Protein AF-A0A6M8VK79-F1 (afdb_monomer)

Solvent-accessible surface area (backbone atoms only — not comparable to full-atom values): 4347 Å² total; per-residue (Å²): 137,58,71,68,59,54,51,52,50,53,54,51,51,54,50,69,74,46,66,91,61,78,68,81,64,47,70,61,53,53,52,50,54,5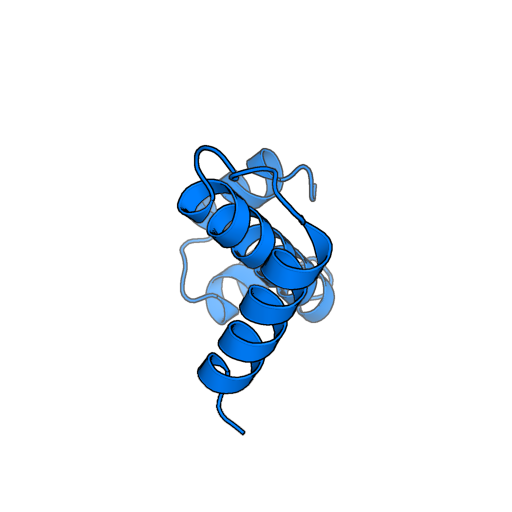3,52,48,54,54,50,52,54,39,27,60,76,37,75,65,35,56,66,59,25,13,58,75,69,73,46,53,51,68,59,44,55,56,47,34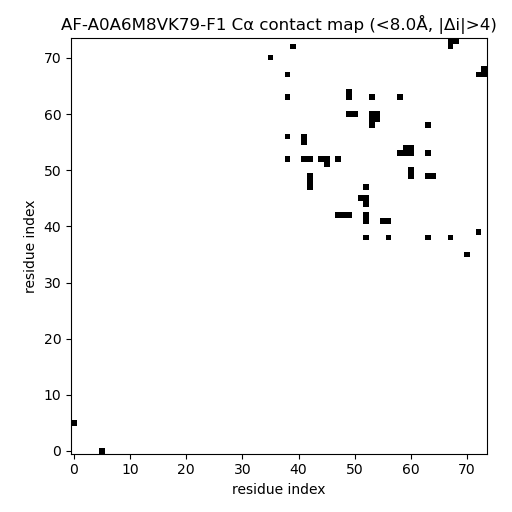,60,74,67,68,72,117

pLDDT: mean 91.43, std 7.94, range [67.75, 98.31]

Structure (mmCIF, N/CA/C/O backbone):
data_AF-A0A6M8VK79-F1
#
_entry.id   AF-A0A6M8VK79-F1
#
loop_
_atom_site.group_PDB
_atom_site.id
_atom_site.type_symbol
_atom_site.label_atom_id
_atom_site.label_alt_id
_atom_site.label_comp_id
_atom_site.label_asym_id
_atom_site.label_entity_id
_atom_site.label_seq_id
_atom_site.pdbx_PDB_ins_code
_atom_site.Cartn_x
_atom_site.Cartn_y
_atom_site.Cartn_z
_atom_site.occupancy
_atom_site.B_iso_or_equiv
_atom_site.auth_seq_id
_atom_site.auth_comp_id
_atom_site.auth_asym_id
_atom_site.auth_atom_id
_atom_site.pdbx_PDB_model_num
ATOM 1 N N . MET A 1 1 ? 9.673 -20.844 -4.772 1.00 77.69 1 MET A N 1
ATOM 2 C CA . MET A 1 1 ? 9.934 -19.611 -5.551 1.00 77.69 1 MET A CA 1
ATOM 3 C C . MET A 1 1 ? 9.844 -18.426 -4.602 1.00 77.69 1 MET A C 1
ATOM 5 O O . MET A 1 1 ? 8.882 -18.380 -3.845 1.00 77.69 1 MET A O 1
ATOM 9 N N . ARG A 1 2 ? 10.835 -17.524 -4.557 1.00 92.69 2 ARG A N 1
ATOM 10 C CA . ARG A 1 2 ? 10.782 -16.358 -3.655 1.00 92.69 2 ARG A CA 1
ATOM 11 C C . ARG A 1 2 ? 10.048 -15.208 -4.337 1.00 92.69 2 ARG A C 1
ATOM 13 O O . ARG A 1 2 ? 10.205 -15.021 -5.541 1.00 92.69 2 ARG A O 1
ATOM 20 N N . LEU A 1 3 ? 9.343 -14.385 -3.561 1.00 86.56 3 LEU A N 1
ATOM 21 C CA . LEU A 1 3 ? 8.705 -13.164 -4.068 1.00 86.56 3 LEU A CA 1
ATOM 22 C C . LEU A 1 3 ? 9.711 -12.260 -4.800 1.00 86.56 3 LEU A C 1
ATOM 24 O O . LEU A 1 3 ? 9.406 -11.723 -5.857 1.00 86.56 3 LEU A O 1
ATOM 28 N N . ALA A 1 4 ? 10.946 -12.180 -4.295 1.00 89.81 4 ALA A N 1
ATOM 29 C CA . ALA A 1 4 ? 12.026 -11.416 -4.918 1.00 89.81 4 ALA A CA 1
ATOM 30 C C . ALA A 1 4 ? 12.347 -11.854 -6.360 1.00 89.81 4 ALA A C 1
ATOM 32 O O . ALA A 1 4 ? 12.719 -11.020 -7.184 1.00 89.81 4 ALA A O 1
ATOM 33 N N . ASP A 1 5 ? 12.208 -13.145 -6.678 1.00 94.38 5 ASP A N 1
ATOM 34 C CA . ASP A 1 5 ? 12.486 -13.650 -8.024 1.00 94.38 5 ASP A CA 1
ATOM 35 C C . ASP A 1 5 ? 11.352 -13.259 -8.997 1.00 94.38 5 ASP A C 1
ATOM 37 O O . ASP A 1 5 ? 11.630 -12.858 -10.127 1.00 94.38 5 ASP A O 1
ATOM 41 N N . VAL A 1 6 ? 10.094 -13.258 -8.530 1.00 90.81 6 VAL A N 1
ATOM 42 C CA . VAL A 1 6 ? 8.926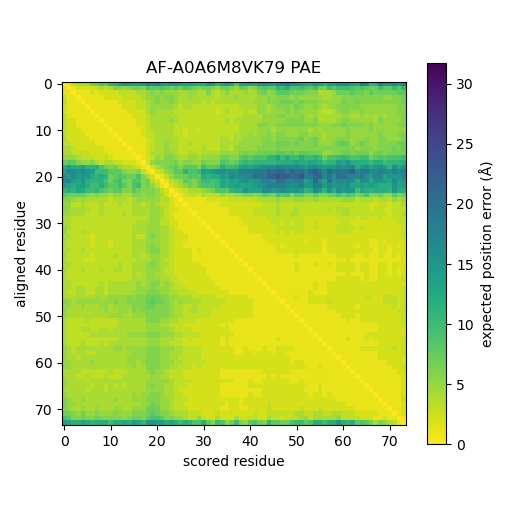 -12.762 -9.290 1.00 90.81 6 VAL A CA 1
ATOM 43 C C . VAL A 1 6 ? 9.030 -11.257 -9.528 1.00 90.81 6 VAL A C 1
ATOM 45 O O . VAL A 1 6 ? 8.898 -10.803 -10.661 1.00 90.81 6 VAL A O 1
ATOM 48 N N . VAL A 1 7 ? 9.341 -10.484 -8.483 1.00 89.38 7 VAL A N 1
ATOM 49 C CA . VAL A 1 7 ? 9.514 -9.027 -8.582 1.00 89.38 7 VAL A CA 1
ATOM 50 C C . VAL A 1 7 ? 10.607 -8.682 -9.594 1.00 89.38 7 VAL A C 1
ATOM 52 O O . VAL A 1 7 ? 10.392 -7.843 -10.463 1.00 89.38 7 VAL A O 1
ATOM 55 N N . ARG A 1 8 ? 11.758 -9.371 -9.552 1.00 91.44 8 ARG A N 1
ATOM 56 C CA . ARG A 1 8 ? 12.841 -9.158 -10.526 1.00 91.44 8 ARG A CA 1
ATOM 57 C C . ARG A 1 8 ? 12.387 -9.442 -11.959 1.00 91.44 8 ARG A C 1
ATOM 59 O O . ARG A 1 8 ? 12.781 -8.712 -12.864 1.00 91.44 8 ARG A O 1
ATOM 66 N N . HIS A 1 9 ? 11.598 -10.495 -12.170 1.00 91.31 9 HIS A N 1
ATOM 67 C CA . HIS A 1 9 ? 11.073 -10.831 -13.492 1.00 91.31 9 HIS A CA 1
ATOM 68 C C . HIS A 1 9 ? 10.124 -9.745 -14.021 1.00 91.31 9 HIS A C 1
ATOM 70 O O . HIS A 1 9 ? 10.301 -9.290 -15.148 1.00 91.31 9 HIS A O 1
ATOM 76 N N . VAL A 1 10 ? 9.184 -9.276 -13.194 1.00 87.81 10 VAL A N 1
ATOM 77 C CA . VAL A 1 10 ? 8.225 -8.223 -13.570 1.00 87.81 10 VAL A CA 1
ATOM 78 C C . VAL A 1 10 ? 8.932 -6.900 -13.863 1.00 87.81 10 VAL A C 1
ATOM 80 O O . VAL A 1 10 ? 8.651 -6.276 -14.879 1.00 87.81 10 VAL A O 1
ATOM 83 N N . VAL A 1 11 ? 9.890 -6.494 -13.023 1.00 87.31 11 VAL A N 1
ATOM 84 C CA . VAL A 1 11 ? 10.645 -5.246 -13.227 1.00 87.31 11 VAL A CA 1
ATOM 85 C C . VAL A 1 11 ? 11.471 -5.292 -14.514 1.00 87.31 11 VAL A C 1
ATOM 87 O O . VAL A 1 11 ? 11.507 -4.304 -15.238 1.00 87.31 11 VAL A O 1
ATOM 90 N N . ARG A 1 12 ? 12.108 -6.428 -14.834 1.00 89.56 12 ARG A N 1
ATOM 91 C CA . ARG A 1 12 ? 12.837 -6.587 -16.106 1.00 89.56 12 ARG A CA 1
ATOM 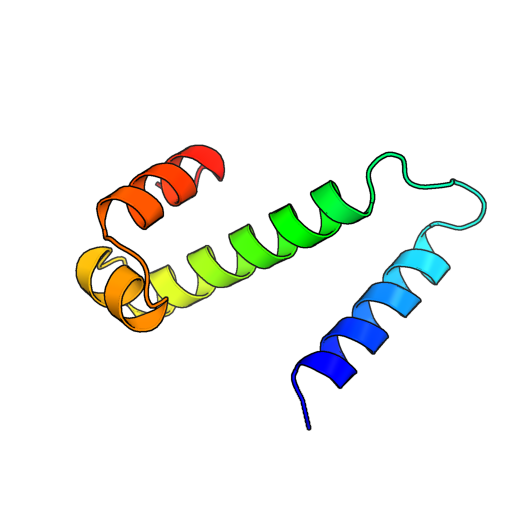92 C C . ARG A 1 12 ? 11.912 -6.439 -17.304 1.00 89.56 12 ARG A C 1
ATOM 94 O O . ARG A 1 12 ? 12.198 -5.636 -18.176 1.00 89.56 12 ARG A O 1
ATOM 101 N N . ARG A 1 13 ? 10.778 -7.141 -17.282 1.00 88.81 13 ARG A N 1
ATOM 102 C CA . ARG A 1 13 ? 9.777 -7.042 -18.344 1.00 88.81 13 ARG A CA 1
ATOM 103 C C . ARG A 1 13 ? 9.267 -5.609 -18.516 1.00 88.81 13 ARG A C 1
ATOM 105 O O . ARG A 1 13 ? 9.171 -5.136 -19.635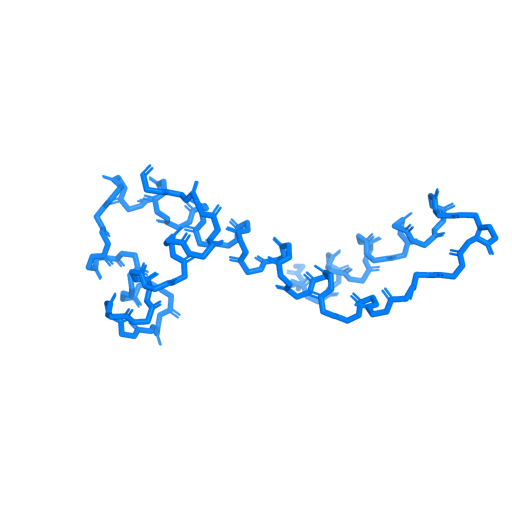 1.00 88.81 13 ARG A O 1
ATOM 112 N N . TYR A 1 14 ? 9.007 -4.908 -17.414 1.00 85.12 14 TYR A N 1
ATOM 113 C CA . TYR A 1 14 ? 8.593 -3.506 -17.452 1.00 85.12 14 TYR A CA 1
ATOM 114 C C . TYR A 1 14 ? 9.635 -2.600 -18.128 1.00 85.12 14 TYR A C 1
ATOM 116 O O . TYR A 1 14 ? 9.265 -1.699 -18.872 1.00 85.12 14 TYR A O 1
ATOM 124 N N . PHE A 1 15 ? 10.931 -2.841 -17.899 1.00 85.00 15 PHE A N 1
ATOM 125 C CA . PHE A 1 15 ? 11.995 -2.120 -18.604 1.00 85.00 15 PHE A CA 1
ATOM 126 C C . PHE A 1 15 ? 12.059 -2.467 -20.091 1.00 85.00 15 PHE A C 1
ATOM 128 O O . PHE A 1 15 ? 12.209 -1.559 -20.903 1.00 85.00 15 PHE A O 1
ATOM 135 N N . ASP A 1 16 ? 11.918 -3.746 -20.441 1.00 87.69 16 ASP A N 1
ATOM 136 C CA . ASP A 1 16 ? 11.902 -4.190 -21.839 1.00 87.69 16 ASP A CA 1
ATOM 137 C C . ASP A 1 16 ? 10.731 -3.541 -22.608 1.00 87.69 16 ASP A C 1
ATOM 139 O O . ASP A 1 16 ? 10.898 -3.109 -23.749 1.00 87.69 16 ASP A O 1
ATOM 143 N N . ASP A 1 17 ? 9.572 -3.396 -21.954 1.00 85.19 17 ASP A N 1
ATOM 144 C CA . ASP A 1 17 ? 8.367 -2.771 -22.513 1.00 85.19 17 ASP A CA 1
ATOM 145 C C . ASP A 1 17 ? 8.480 -1.230 -22.632 1.00 85.19 17 ASP A C 1
ATOM 147 O O . ASP A 1 17 ? 7.766 -0.618 -23.428 1.00 85.19 17 ASP A O 1
ATOM 151 N N . MET A 1 18 ? 9.368 -0.580 -21.866 1.00 79.12 18 MET A N 1
ATOM 152 C CA . MET A 1 18 ? 9.520 0.887 -21.841 1.00 79.12 18 MET A CA 1
ATOM 153 C C . MET A 1 18 ? 10.379 1.465 -22.980 1.00 79.12 18 MET A C 1
ATOM 155 O O . MET A 1 18 ? 10.332 2.675 -23.234 1.00 79.12 18 MET A O 1
ATOM 159 N N . GLY A 1 19 ? 11.148 0.629 -23.684 1.00 73.56 19 GLY A N 1
ATOM 160 C CA . GLY A 1 19 ? 12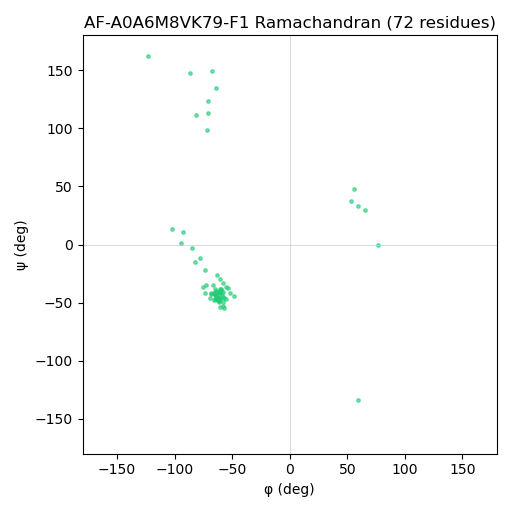.031 1.070 -24.768 1.00 73.56 19 GLY A CA 1
ATOM 161 C C . GLY A 1 19 ? 13.076 2.096 -24.303 1.00 73.56 19 GLY A C 1
ATOM 162 O O . GLY A 1 19 ? 13.724 1.915 -23.277 1.00 73.56 19 GLY A O 1
ATOM 163 N N . GLU A 1 20 ? 13.257 3.189 -25.052 1.00 72.25 20 GLU A N 1
ATOM 164 C CA . GLU A 1 20 ? 14.274 4.222 -24.761 1.00 72.25 20 GLU A CA 1
ATOM 165 C C . GLU A 1 20 ? 13.820 5.293 -23.749 1.00 72.25 20 GLU A C 1
ATOM 167 O O . GLU A 1 20 ? 14.597 6.177 -23.380 1.00 72.25 20 GLU A O 1
ATOM 172 N N . THR A 1 21 ? 12.570 5.241 -23.280 1.00 69.38 21 THR A N 1
ATOM 173 C CA . THR A 1 21 ? 12.037 6.263 -22.369 1.00 69.38 21 THR A CA 1
ATOM 174 C C . THR A 1 21 ? 12.485 5.965 -20.944 1.00 69.38 21 THR A C 1
ATOM 176 O O . THR A 1 21 ? 12.036 4.993 -20.340 1.00 69.38 21 THR A O 1
ATOM 179 N N . GLN A 1 22 ? 13.352 6.806 -20.372 1.00 67.75 22 GLN A N 1
ATOM 180 C CA . GLN A 1 22 ? 13.722 6.662 -18.965 1.00 67.75 22 GLN A CA 1
ATOM 181 C C . GLN A 1 22 ? 12.543 7.047 -18.058 1.00 67.75 22 GLN A C 1
ATOM 183 O O . GLN A 1 22 ? 12.040 8.168 -18.151 1.00 67.75 22 GLN A O 1
ATOM 188 N N . PRO A 1 23 ? 12.097 6.154 -17.160 1.00 68.31 23 PRO A N 1
ATOM 189 C CA . PRO A 1 23 ? 11.072 6.496 -16.190 1.00 68.31 23 PRO A CA 1
ATOM 190 C C . PRO A 1 23 ? 11.616 7.452 -15.127 1.00 68.31 23 PRO A C 1
ATOM 192 O O . PRO A 1 23 ? 12.403 7.057 -14.261 1.00 68.31 23 PRO A O 1
ATOM 195 N N . ASP A 1 24 ? 11.110 8.681 -15.115 1.00 79.69 24 ASP A N 1
ATOM 196 C CA . ASP A 1 24 ? 11.270 9.566 -13.965 1.00 79.69 24 ASP A CA 1
ATOM 197 C C . ASP A 1 24 ? 10.544 8.978 -12.747 1.00 79.69 24 ASP A C 1
ATOM 199 O O . ASP A 1 24 ? 9.392 8.545 -12.816 1.00 79.69 24 ASP A O 1
ATOM 203 N N . ASN A 1 25 ? 11.208 8.984 -11.589 1.00 84.94 25 ASN A N 1
ATOM 204 C CA . ASN A 1 25 ? 10.652 8.503 -10.318 1.00 84.94 25 ASN A CA 1
ATOM 205 C C . ASN A 1 25 ? 10.203 7.026 -10.309 1.00 84.94 25 ASN A C 1
ATOM 207 O O . ASN A 1 25 ? 9.286 6.668 -9.560 1.00 84.94 25 ASN A O 1
ATOM 211 N N . LEU A 1 26 ? 10.881 6.151 -11.062 1.00 83.19 26 LEU A N 1
ATOM 212 C CA . LEU A 1 26 ? 10.550 4.723 -11.163 1.00 83.19 26 LEU A CA 1
ATOM 213 C C . LEU A 1 26 ? 10.327 4.037 -9.809 1.00 83.19 26 LEU A C 1
ATOM 215 O O . LEU A 1 26 ? 9.357 3.304 -9.642 1.00 83.19 26 LEU A O 1
ATOM 219 N N . HIS A 1 27 ? 11.193 4.298 -8.825 1.00 87.62 27 HIS A N 1
ATOM 220 C CA . HIS A 1 27 ? 11.045 3.722 -7.487 1.00 87.62 27 HIS A CA 1
ATOM 221 C C . HIS A 1 27 ? 9.668 4.039 -6.886 1.00 87.62 27 HIS A C 1
ATOM 223 O O . HIS A 1 27 ? 8.983 3.151 -6.388 1.00 87.62 27 HIS A O 1
ATOM 229 N N . LYS A 1 28 ? 9.234 5.302 -6.960 1.00 89.88 28 LYS A N 1
ATOM 230 C CA . LYS A 1 28 ? 7.935 5.729 -6.431 1.00 89.88 28 LYS A CA 1
ATOM 231 C C . LYS A 1 28 ? 6.784 5.079 -7.199 1.00 89.88 28 LYS A C 1
ATOM 233 O O . LYS A 1 28 ? 5.822 4.655 -6.569 1.00 89.88 28 LYS A O 1
ATOM 238 N N . LEU A 1 29 ? 6.890 4.998 -8.526 1.00 87.12 29 LEU A N 1
ATOM 239 C CA . LEU A 1 29 ? 5.886 4.363 -9.380 1.00 87.12 29 LEU A CA 1
ATOM 240 C C . LEU A 1 29 ? 5.710 2.886 -9.011 1.00 87.12 29 LEU A C 1
ATOM 242 O O . LEU A 1 29 ? 4.608 2.474 -8.659 1.00 87.12 29 LEU A O 1
ATOM 246 N N . VAL A 1 30 ? 6.806 2.123 -8.995 1.00 87.06 30 VAL A N 1
ATOM 247 C CA . VAL A 1 30 ? 6.781 0.685 -8.692 1.00 87.06 30 VAL A CA 1
ATOM 248 C C . VAL A 1 30 ? 6.265 0.432 -7.279 1.00 87.06 30 VAL A C 1
ATOM 250 O O . VAL A 1 30 ? 5.386 -0.404 -7.089 1.00 87.06 30 VAL A O 1
ATOM 253 N N . MET A 1 31 ? 6.766 1.166 -6.281 1.00 91.62 31 MET A N 1
ATOM 254 C CA . MET A 1 31 ? 6.340 0.961 -4.896 1.00 91.62 31 MET A CA 1
ATOM 255 C C . MET A 1 31 ? 4.860 1.295 -4.692 1.00 91.62 31 MET A C 1
ATOM 257 O O . MET A 1 31 ? 4.180 0.565 -3.976 1.00 91.62 31 MET A O 1
ATOM 261 N N . ASN A 1 32 ? 4.343 2.341 -5.347 1.00 92.94 32 ASN A N 1
ATOM 262 C CA . ASN A 1 32 ? 2.920 2.671 -5.286 1.00 92.94 32 ASN A CA 1
ATOM 263 C C . ASN A 1 32 ? 2.049 1.579 -5.917 1.00 92.94 32 ASN A C 1
ATOM 265 O O . ASN A 1 32 ? 1.025 1.224 -5.336 1.00 92.94 32 ASN A O 1
ATOM 269 N N . GLU A 1 33 ? 2.449 1.050 -7.075 1.00 90.81 33 GLU A N 1
ATOM 270 C CA . GLU A 1 33 ? 1.674 0.034 -7.794 1.00 90.81 33 GLU A CA 1
ATOM 271 C C . GLU A 1 33 ? 1.644 -1.298 -7.035 1.00 90.81 33 GLU A C 1
ATOM 273 O O . GLU A 1 33 ? 0.593 -1.929 -6.886 1.00 90.81 33 GLU A O 1
ATOM 278 N N . VAL A 1 34 ? 2.792 -1.690 -6.473 1.00 92.94 34 VAL A N 1
ATOM 279 C CA . VAL A 1 34 ? 2.909 -2.878 -5.620 1.00 92.94 34 VAL A CA 1
ATOM 280 C C . VAL A 1 34 ? 2.074 -2.715 -4.352 1.00 92.94 34 VAL A C 1
ATOM 282 O O . VAL A 1 34 ? 1.343 -3.632 -3.982 1.00 92.94 34 VAL A O 1
ATOM 285 N N . GLU A 1 35 ? 2.154 -1.561 -3.686 1.00 95.62 35 GLU A N 1
ATOM 286 C CA . GLU A 1 35 ? 1.395 -1.300 -2.461 1.00 95.62 35 GLU A CA 1
ATOM 287 C C . GLU A 1 35 ? -0.119 -1.301 -2.714 1.00 95.62 35 GLU A C 1
ATOM 289 O O . GLU A 1 35 ? -0.858 -1.929 -1.952 1.00 95.62 35 GLU A O 1
ATOM 294 N N . ARG A 1 36 ? -0.575 -0.668 -3.804 1.00 97.00 36 ARG A N 1
ATOM 295 C CA . ARG A 1 36 ? -1.982 -0.684 -4.225 1.00 97.00 36 ARG A CA 1
ATOM 296 C C . ARG A 1 36 ? -2.475 -2.111 -4.458 1.00 97.00 36 ARG A C 1
ATOM 298 O O . ARG A 1 36 ? -3.456 -2.512 -3.835 1.00 97.00 36 ARG A O 1
ATOM 305 N N . SER A 1 37 ? -1.758 -2.876 -5.284 1.00 95.25 37 SER A N 1
ATOM 306 C CA . SER A 1 37 ? -2.122 -4.256 -5.638 1.00 95.25 37 SER A CA 1
ATOM 307 C C . SER A 1 37 ? -2.164 -5.174 -4.413 1.00 95.25 37 SER A C 1
ATOM 309 O O . SER A 1 37 ? -3.064 -6.003 -4.273 1.00 95.25 37 SER A O 1
ATOM 311 N N . LEU A 1 38 ? -1.205 -5.012 -3.494 1.00 96.38 38 LEU A N 1
ATOM 312 C CA . LEU A 1 38 ? -1.159 -5.763 -2.242 1.00 96.38 38 LEU A CA 1
ATOM 313 C C . LEU A 1 38 ? -2.384 -5.462 -1.367 1.00 96.38 38 LEU A C 1
ATOM 315 O O . LEU A 1 38 ? -3.018 -6.386 -0.862 1.00 96.38 38 LEU A O 1
ATOM 319 N N . ILE A 1 39 ? -2.719 -4.182 -1.188 1.00 98.06 39 ILE A N 1
ATOM 320 C CA . ILE A 1 39 ? -3.845 -3.762 -0.344 1.00 98.06 39 ILE A CA 1
ATOM 321 C C . ILE A 1 39 ? -5.170 -4.237 -0.922 1.00 98.06 39 ILE A C 1
ATOM 323 O O . ILE A 1 39 ? -5.977 -4.795 -0.184 1.00 98.06 39 ILE A O 1
ATOM 327 N N . GLU A 1 40 ? -5.381 -4.049 -2.221 1.00 97.88 40 GLU A N 1
ATOM 328 C CA . GLU A 1 40 ? -6.586 -4.497 -2.915 1.00 97.88 40 GLU A CA 1
ATOM 329 C C . GLU A 1 40 ? -6.776 -6.013 -2.772 1.00 97.88 40 GLU A C 1
ATOM 331 O O . GLU A 1 40 ? -7.825 -6.469 -2.318 1.00 97.88 40 GLU A O 1
ATOM 336 N N . THR A 1 41 ? -5.726 -6.794 -3.045 1.00 97.75 41 THR A N 1
ATOM 337 C CA . THR A 1 41 ? -5.777 -8.261 -2.940 1.00 97.75 41 THR A CA 1
ATOM 338 C C . THR A 1 41 ? -6.106 -8.717 -1.517 1.00 97.75 41 THR A C 1
ATOM 340 O O . THR A 1 41 ? -6.910 -9.630 -1.326 1.00 97.75 41 THR A O 1
ATOM 343 N N . VAL A 1 42 ? -5.515 -8.080 -0.501 1.00 98.19 42 VAL A N 1
ATOM 344 C CA . VAL A 1 42 ? -5.776 -8.441 0.899 1.00 98.19 42 VAL A CA 1
ATOM 345 C C . VAL A 1 42 ? -7.162 -7.985 1.359 1.00 98.19 42 VAL A C 1
ATOM 347 O O . VAL A 1 42 ? -7.805 -8.707 2.117 1.00 98.19 42 VAL A O 1
ATOM 350 N N . LEU A 1 43 ? -7.663 -6.840 0.889 1.00 98.00 43 LEU A N 1
ATOM 351 C CA . LEU A 1 43 ? -9.040 -6.415 1.157 1.00 98.00 43 LEU A CA 1
ATOM 352 C C . LEU A 1 43 ? -10.049 -7.407 0.585 1.00 98.00 43 LEU A C 1
ATOM 354 O O . LEU A 1 43 ? -10.963 -7.800 1.306 1.00 98.00 43 LEU A O 1
ATOM 358 N N . VAL A 1 44 ? -9.857 -7.851 -0.660 1.00 97.88 44 VAL A N 1
ATOM 359 C CA . VAL A 1 44 ? -10.700 -8.883 -1.282 1.00 97.88 44 VAL A CA 1
ATOM 360 C C . VAL A 1 44 ? -10.627 -10.183 -0.483 1.00 97.88 44 VAL A C 1
ATOM 362 O O . VAL A 1 44 ? -11.660 -10.748 -0.141 1.00 97.88 44 VAL A O 1
ATOM 365 N N . HIS A 1 45 ? -9.425 -10.628 -0.107 1.00 98.06 45 HIS A N 1
ATOM 366 C CA . HIS A 1 45 ? -9.248 -11.835 0.708 1.00 98.06 45 HIS A CA 1
ATOM 367 C C . HIS A 1 45 ? -9.877 -11.725 2.112 1.00 98.06 45 HIS A C 1
ATOM 369 O O . HIS A 1 45 ? -10.230 -12.732 2.725 1.00 98.06 45 HIS A O 1
ATOM 375 N N . ALA A 1 46 ? -10.009 -10.506 2.633 1.00 97.69 46 ALA A N 1
ATOM 376 C CA . ALA A 1 46 ? -10.657 -10.215 3.904 1.00 97.69 46 ALA A CA 1
ATOM 377 C C . ALA A 1 46 ? -12.157 -9.886 3.764 1.00 97.69 46 ALA A C 1
ATOM 379 O O . ALA A 1 46 ? -12.741 -9.405 4.737 1.00 97.69 46 ALA A O 1
ATOM 380 N N . ASP A 1 47 ? -12.769 -10.100 2.594 1.00 97.00 47 ASP A N 1
ATOM 381 C CA . ASP A 1 47 ? -14.171 -9.765 2.296 1.00 97.00 47 ASP A CA 1
ATOM 382 C C . ASP A 1 47 ? -14.510 -8.288 2.600 1.00 97.00 47 ASP A C 1
ATOM 384 O O . ASP A 1 47 ? -15.561 -7.955 3.149 1.00 97.00 47 ASP A O 1
ATOM 388 N N . GLY A 1 48 ? -13.568 -7.380 2.329 1.00 94.94 48 GLY A N 1
ATOM 389 C CA . GLY A 1 48 ? -13.683 -5.946 2.618 1.00 94.94 48 GLY A CA 1
ATOM 390 C C . GLY A 1 48 ? -13.481 -5.566 4.094 1.00 94.94 48 GLY A C 1
ATOM 391 O O . GLY A 1 48 ? -13.505 -4.381 4.442 1.00 94.94 48 GLY A O 1
ATOM 392 N N . ASN A 1 49 ? -13.237 -6.528 4.991 1.00 96.62 49 ASN A N 1
ATOM 393 C CA . ASN A 1 49 ? -13.013 -6.250 6.407 1.00 96.62 49 ASN A CA 1
ATOM 394 C C . ASN A 1 49 ? -11.640 -5.598 6.637 1.00 96.62 49 ASN A C 1
ATOM 396 O O . ASN A 1 49 ? -10.616 -6.270 6.776 1.00 96.62 49 ASN A O 1
ATOM 400 N N . GLN A 1 50 ? -11.632 -4.268 6.760 1.00 95.88 50 GLN A N 1
ATOM 401 C CA . GLN A 1 50 ? -10.407 -3.493 6.974 1.00 95.88 50 GLN A CA 1
ATOM 402 C C . GLN A 1 50 ? -9.656 -3.859 8.265 1.00 95.88 50 GLN A C 1
ATOM 404 O O . GLN A 1 50 ? -8.438 -3.726 8.307 1.00 95.88 50 GLN A O 1
AT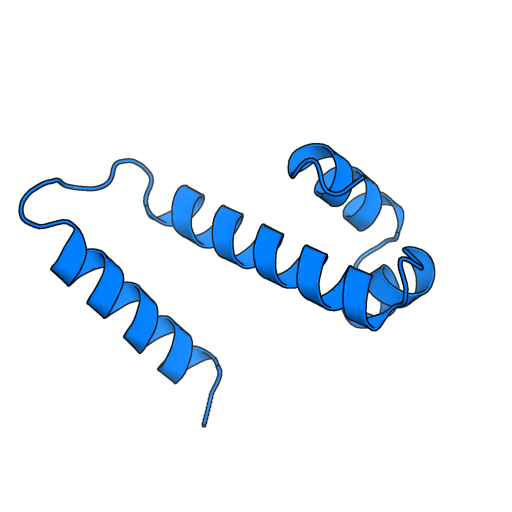OM 409 N N . SER A 1 51 ? -10.331 -4.307 9.326 1.00 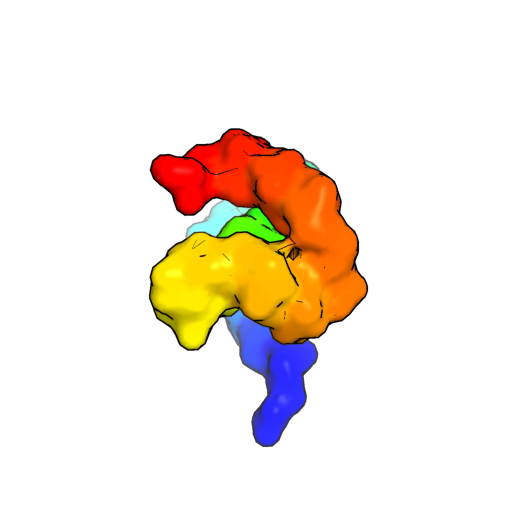97.62 51 SER A N 1
ATOM 410 C CA . SER A 1 51 ? -9.632 -4.711 10.556 1.00 97.62 51 SER A CA 1
ATOM 411 C C . SER A 1 51 ? -8.825 -5.989 10.327 1.00 97.62 51 SER A C 1
ATOM 413 O O . SER A 1 51 ? -7.641 -6.029 10.654 1.00 97.62 51 SER A O 1
ATOM 415 N N . ARG A 1 52 ? -9.438 -6.991 9.686 1.00 98.12 52 ARG A N 1
ATOM 416 C CA . ARG A 1 52 ? -8.783 -8.258 9.327 1.00 98.12 52 ARG A CA 1
ATOM 417 C C . ARG A 1 52 ? -7.678 -8.054 8.287 1.00 98.12 52 ARG A C 1
ATOM 419 O O . ARG A 1 52 ? -6.592 -8.603 8.430 1.00 98.12 52 ARG A O 1
ATOM 426 N N . ALA A 1 53 ? -7.920 -7.220 7.276 1.00 98.25 53 ALA A N 1
ATOM 427 C CA . ALA A 1 53 ? -6.908 -6.871 6.281 1.00 98.25 53 ALA A CA 1
ATOM 428 C C . ALA A 1 53 ? -5.697 -6.160 6.910 1.00 98.25 53 ALA A C 1
ATOM 430 O O . ALA A 1 53 ? -4.558 -6.452 6.558 1.00 98.25 53 ALA A O 1
ATOM 431 N N . ALA A 1 54 ? -5.925 -5.247 7.861 1.00 98.25 54 ALA A N 1
ATOM 432 C CA . ALA A 1 54 ? -4.848 -4.541 8.554 1.00 98.25 54 ALA A CA 1
ATOM 433 C C . ALA A 1 54 ? -3.978 -5.498 9.386 1.00 98.25 54 ALA A C 1
ATOM 435 O O . ALA A 1 54 ? -2.754 -5.378 9.362 1.00 98.25 54 ALA A O 1
ATOM 436 N N . GLU A 1 55 ? -4.600 -6.478 10.049 1.00 98.31 55 GLU A N 1
ATOM 437 C CA . GLU A 1 55 ? -3.905 -7.552 10.765 1.00 98.31 55 GLU A CA 1
ATOM 438 C C . GLU A 1 55 ? -3.042 -8.400 9.818 1.00 98.31 55 GLU A C 1
ATOM 440 O O . GLU A 1 55 ? -1.848 -8.561 10.065 1.00 98.31 55 GLU A O 1
ATOM 445 N N . MET A 1 56 ? -3.601 -8.855 8.689 1.00 98.00 56 MET A N 1
ATOM 446 C CA . MET A 1 56 ? -2.867 -9.622 7.669 1.00 98.00 56 MET A CA 1
ATOM 447 C C . MET A 1 56 ? -1.675 -8.850 7.089 1.00 98.00 56 MET A C 1
ATOM 449 O O . MET A 1 56 ? -0.617 -9.424 6.843 1.00 98.00 56 MET A O 1
ATOM 453 N N . LEU A 1 57 ? -1.844 -7.544 6.871 1.00 97.69 57 LEU A N 1
ATOM 454 C CA . LEU A 1 57 ? -0.800 -6.655 6.358 1.00 97.69 57 LEU A CA 1
ATOM 455 C C . LEU A 1 57 ? 0.227 -6.247 7.426 1.00 97.69 57 LEU A C 1
ATOM 457 O O . LEU A 1 57 ? 1.241 -5.642 7.078 1.00 97.69 57 LEU A O 1
ATOM 461 N N . GLY A 1 58 ? -0.028 -6.519 8.711 1.00 98.06 58 GLY A N 1
ATOM 462 C CA . GLY A 1 58 ? 0.838 -6.099 9.814 1.00 98.06 58 GLY A CA 1
ATOM 463 C C . GLY A 1 58 ? 0.906 -4.578 10.001 1.00 98.06 58 GLY A C 1
ATOM 464 O O . GLY A 1 58 ? 1.934 -4.051 10.428 1.00 98.06 58 GLY A O 1
ATOM 465 N N . ILE A 1 59 ? -0.164 -3.852 9.663 1.00 98.25 59 ILE A N 1
ATOM 466 C CA . ILE A 1 59 ? -0.253 -2.391 9.809 1.00 98.25 59 ILE A CA 1
ATOM 467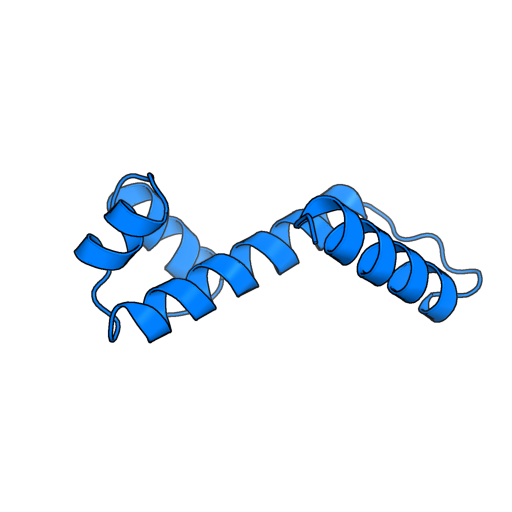 C C . ILE A 1 59 ? -1.446 -2.001 10.677 1.00 98.25 59 ILE A C 1
ATOM 469 O O . ILE A 1 59 ? -2.393 -2.757 10.862 1.00 98.25 59 ILE A O 1
ATOM 473 N N . THR A 1 60 ? -1.446 -0.772 11.196 1.00 98.19 60 THR A N 1
ATOM 474 C CA . THR A 1 60 ? -2.623 -0.280 11.922 1.00 98.19 60 THR A CA 1
ATOM 475 C C . THR A 1 60 ? -3.810 -0.096 10.973 1.00 98.19 60 THR A C 1
ATOM 477 O O . THR A 1 60 ? -3.643 0.298 9.814 1.00 98.19 60 THR A O 1
ATOM 480 N N . ARG A 1 61 ? -5.035 -0.274 11.484 1.00 97.56 61 ARG A N 1
ATOM 481 C CA . ARG A 1 61 ? -6.266 0.027 10.733 1.00 97.56 61 ARG A CA 1
ATOM 482 C C . ARG A 1 61 ? -6.292 1.469 10.209 1.00 97.56 61 ARG A C 1
ATOM 484 O O . ARG A 1 61 ? -6.764 1.707 9.102 1.00 97.56 61 ARG A O 1
ATOM 491 N N . THR A 1 62 ? -5.767 2.431 10.972 1.00 97.94 62 THR A N 1
ATOM 492 C CA . THR A 1 62 ? -5.666 3.837 10.543 1.00 97.94 62 THR A CA 1
ATOM 493 C C . THR A 1 62 ? -4.754 3.982 9.327 1.00 97.94 62 THR A C 1
ATOM 495 O O . THR A 1 62 ? -5.118 4.669 8.373 1.00 97.94 62 THR A O 1
ATOM 498 N N . THR A 1 63 ? -3.601 3.308 9.335 1.00 98.06 63 THR A N 1
ATOM 499 C CA . THR A 1 63 ? -2.678 3.280 8.195 1.00 98.06 63 THR A CA 1
ATOM 500 C C . THR A 1 63 ? -3.352 2.671 6.972 1.00 98.06 63 THR A C 1
ATOM 502 O O . THR A 1 63 ? -3.309 3.286 5.907 1.00 98.06 63 THR A O 1
ATOM 505 N N . LEU A 1 64 ? -4.016 1.518 7.126 1.00 98.06 64 LEU A N 1
ATOM 506 C CA . LEU A 1 64 ? -4.750 0.889 6.030 1.00 98.06 64 LEU A CA 1
ATOM 507 C C . LEU A 1 64 ? -5.799 1.847 5.463 1.00 98.06 64 LEU A C 1
ATOM 509 O O . LEU A 1 64 ? -5.722 2.179 4.289 1.00 98.06 64 LEU A O 1
ATOM 513 N N . ARG A 1 65 ? -6.700 2.382 6.294 1.00 97.44 65 ARG A N 1
ATOM 514 C CA . ARG A 1 65 ? -7.753 3.318 5.863 1.00 97.44 65 ARG A CA 1
ATOM 515 C C . ARG A 1 65 ? -7.204 4.506 5.067 1.00 97.44 65 ARG A C 1
ATOM 517 O O . ARG A 1 65 ? -7.791 4.907 4.069 1.00 97.44 65 ARG A O 1
ATOM 524 N N . ASN A 1 66 ? -6.078 5.078 5.496 1.00 97.94 66 ASN A N 1
ATOM 525 C CA . ASN A 1 66 ? -5.450 6.190 4.780 1.00 97.94 66 ASN A CA 1
ATOM 526 C C . ASN A 1 66 ? -4.913 5.760 3.404 1.00 97.94 66 ASN A C 1
ATOM 528 O O . ASN A 1 66 ? -4.962 6.546 2.458 1.00 97.94 66 ASN A O 1
ATOM 532 N N . ARG A 1 67 ? -4.406 4.529 3.286 1.00 97.31 67 ARG A N 1
ATOM 533 C CA . ARG A 1 67 ? -3.938 3.960 2.018 1.00 97.31 67 ARG A CA 1
ATOM 534 C C . ARG A 1 67 ? -5.099 3.595 1.089 1.00 97.31 67 ARG A C 1
ATOM 536 O O . ARG A 1 67 ? -5.016 3.930 -0.083 1.00 97.31 67 ARG A O 1
ATOM 543 N N . VAL A 1 68 ? -6.189 3.012 1.596 1.00 96.69 68 VAL A N 1
ATOM 544 C CA . VAL A 1 68 ? -7.397 2.712 0.795 1.00 96.69 68 VAL A CA 1
ATOM 545 C C . VAL A 1 68 ? -7.937 3.995 0.147 1.00 96.69 68 VAL A C 1
ATOM 547 O O . VAL A 1 68 ? -8.056 4.055 -1.075 1.00 96.69 68 VAL A O 1
ATOM 550 N N . ARG A 1 69 ? -8.042 5.087 0.917 1.00 96.69 69 ARG A N 1
ATOM 551 C CA . ARG A 1 69 ? -8.385 6.421 0.390 1.00 96.69 69 ARG A CA 1
ATOM 552 C C . ARG A 1 69 ? -7.388 6.954 -0.633 1.00 96.69 69 ARG A C 1
ATOM 554 O O . ARG A 1 69 ? -7.787 7.491 -1.660 1.00 96.69 69 ARG A O 1
ATOM 561 N N . ARG A 1 70 ? -6.084 6.832 -0.353 1.00 96.06 70 ARG A N 1
ATOM 562 C CA . ARG A 1 70 ? -5.015 7.273 -1.268 1.00 96.06 70 ARG A CA 1
ATOM 563 C C . ARG A 1 70 ? -5.122 6.579 -2.625 1.00 96.06 70 ARG A C 1
ATOM 565 O O . ARG A 1 70 ? -4.887 7.226 -3.640 1.00 96.06 70 ARG A O 1
ATOM 572 N N . TYR A 1 71 ? -5.438 5.288 -2.623 1.00 96.00 71 TYR A N 1
ATOM 573 C CA . TYR A 1 71 ? -5.524 4.462 -3.826 1.00 96.00 71 TYR A CA 1
ATOM 574 C C . TYR A 1 71 ? -6.933 4.362 -4.411 1.00 96.00 71 TYR A C 1
ATOM 576 O O . TYR A 1 71 ? -7.095 3.695 -5.430 1.00 96.00 71 TYR A O 1
ATOM 584 N N . GLN A 1 72 ? -7.916 5.036 -3.804 1.00 95.12 72 GLN A N 1
ATOM 585 C CA . GLN A 1 72 ? -9.316 5.030 -4.235 1.00 95.12 72 GLN A CA 1
ATOM 586 C C . GLN A 1 72 ? -9.882 3.600 -4.311 1.00 95.12 72 GLN A C 1
ATOM 588 O O . GLN A 1 72 ? -10.463 3.203 -5.314 1.00 95.12 72 GLN A O 1
ATOM 593 N N . LEU A 1 73 ? -9.652 2.822 -3.248 1.00 91.00 73 LEU A N 1
ATOM 594 C CA . LEU A 1 73 ? -10.124 1.439 -3.080 1.00 91.00 73 LEU A CA 1
ATOM 595 C C . LEU A 1 73 ? -11.345 1.348 -2.132 1.00 91.00 73 LEU A C 1
ATOM 597 O O . LEU A 1 73 ? -11.633 0.271 -1.613 1.00 91.00 73 LEU A O 1
ATOM 601 N N . ASP A 1 74 ? -11.965 2.494 -1.827 1.00 77.94 74 ASP A N 1
ATOM 602 C CA . ASP A 1 74 ? -13.115 2.646 -0.920 1.00 77.94 74 ASP A CA 1
ATOM 603 C C . ASP A 1 74 ? -14.439 2.282 -1.618 1.00 77.94 74 ASP A C 1
ATOM 605 O O . ASP A 1 74 ? -14.587 2.616 -2.818 1.00 77.94 74 ASP A O 1
#

Sequence (74 aa):
MRLADVVRHVVRRYFDDMGETQPDNLHKLVMNEVERSLIETVLVHADGNQSRAAEMLGITRTTLRNRVRRYQLD

Mean predicted aligned error: 4.08 Å

Foldseek 3Di:
DDPVVVLVVVVVVVVVVCPPDDDDPVVVVVVLVVVLVLLLVLCVVVVNPLCNSCVVVVHDSVVSVVSCVVSVVD

Secondary structure (DSSP, 8-state):
--HHHHHHHHHHHHHHHHTT---TTHHHHHHHHHHHHHHHHHHHHTTT-HHHHHHHHTS-HHHHHHHHHHHT--

Radius of gyration: 14.65 Å; Cα contacts (8 Å, |Δi|>4): 32; chains: 1; bounding box: 28×29×37 Å

Nearest PDB structures (foldseek):
  6p0s-assembly1_A  TM=8.336E-01  e=1.021E-04  Escherichia coli K-12
  1fip-assembly1_B  TM=8.365E-01  e=1.021E-04  Escherichia coli
  1etq-assembly2_D  TM=8.017E-01  e=1.398E-04  Escherichia coli
  5ds9-assembly1_A  TM=8.273E-01  e=1.689E-04  Escherichia coli K-12
  1etv-assembly1_B  TM=8.431E-01  e=5.237E-04  Escherichia coli